Protein AF-A0A7S2KDD5-F1 (afdb_monomer_lite)

InterPro domains:
  IPR011990 Tetratricopeptide-like helical domain superfamily [G3DSA:1.25.40.10] (28-141)

Structure (mmCIF, N/CA/C/O backbone):
data_AF-A0A7S2KDD5-F1
#
_entry.id   AF-A0A7S2KDD5-F1
#
loop_
_atom_site.group_PDB
_atom_site.id
_atom_site.type_symbol
_atom_site.label_atom_id
_atom_site.label_alt_id
_atom_site.label_comp_id
_atom_site.label_asym_id
_atom_site.label_entity_id
_atom_site.label_seq_id
_atom_site.pdbx_PDB_ins_code
_atom_site.Cartn_x
_atom_site.Cartn_y
_atom_site.Cartn_z
_atom_site.occupancy
_atom_site.B_iso_or_equiv
_atom_site.auth_seq_id
_atom_site.auth_comp_id
_atom_site.auth_asym_id
_atom_site.auth_atom_id
_atom_site.pdbx_PDB_model_num
ATOM 1 N N . GLY A 1 1 ? 1.727 -41.340 -81.189 1.00 46.09 1 GLY A N 1
ATOM 2 C CA . GLY A 1 1 ? 2.476 -42.177 -80.242 1.00 46.09 1 GLY A CA 1
ATOM 3 C C . GLY A 1 1 ? 3.042 -41.291 -79.163 1.00 46.09 1 GLY A C 1
ATOM 4 O O . GLY A 1 1 ? 3.638 -40.284 -79.509 1.00 46.09 1 GLY A O 1
ATOM 5 N N . SER A 1 2 ? 2.756 -41.614 -77.904 1.00 38.97 2 SER A N 1
ATOM 6 C CA . SER A 1 2 ? 3.731 -41.684 -76.807 1.00 38.97 2 SER A CA 1
ATOM 7 C C . SER A 1 2 ? 2.981 -41.829 -75.488 1.00 38.97 2 SER A C 1
ATOM 9 O O . SER A 1 2 ? 2.412 -40.896 -74.936 1.00 38.97 2 SER A O 1
ATOM 11 N N . THR A 1 3 ? 2.963 -43.083 -75.065 1.00 46.09 3 THR A N 1
ATOM 12 C CA . THR A 1 3 ? 2.653 -43.640 -73.755 1.00 46.09 3 THR A CA 1
ATOM 13 C C . THR A 1 3 ? 3.553 -43.061 -72.667 1.00 46.09 3 THR A C 1
ATOM 15 O O . THR A 1 3 ? 4.762 -43.154 -72.840 1.00 46.09 3 THR A O 1
ATOM 18 N N . ILE A 1 4 ? 2.999 -42.622 -71.525 1.00 45.34 4 ILE A N 1
ATOM 19 C CA . ILE A 1 4 ? 3.591 -42.840 -70.184 1.00 45.34 4 ILE A CA 1
ATOM 20 C C . ILE A 1 4 ? 2.452 -42.983 -69.137 1.00 45.34 4 ILE A C 1
ATOM 22 O O . ILE A 1 4 ? 1.590 -42.107 -69.080 1.00 45.34 4 ILE A O 1
ATOM 26 N N . PRO A 1 5 ? 2.415 -44.062 -68.320 1.00 47.94 5 PRO A N 1
ATOM 27 C CA . PRO A 1 5 ? 1.401 -44.307 -67.282 1.00 47.94 5 PRO A CA 1
ATOM 28 C C . PRO A 1 5 ? 1.922 -44.199 -65.822 1.00 47.94 5 PRO A C 1
ATOM 30 O O . PRO A 1 5 ? 3.122 -44.286 -65.589 1.00 47.94 5 PRO A O 1
ATOM 33 N N . ARG A 1 6 ? 0.967 -44.200 -64.861 1.00 41.25 6 ARG A N 1
ATOM 34 C CA . ARG A 1 6 ? 1.052 -44.513 -63.397 1.00 41.25 6 ARG A CA 1
ATOM 35 C C . ARG A 1 6 ? 1.810 -43.508 -62.508 1.00 41.25 6 ARG A C 1
ATOM 37 O O . ARG A 1 6 ? 2.913 -43.105 -62.821 1.00 41.25 6 ARG A O 1
ATOM 44 N N . VAL A 1 7 ? 1.250 -43.059 -61.379 1.00 47.62 7 VAL A N 1
ATOM 45 C CA . VAL A 1 7 ? 1.129 -43.751 -60.065 1.00 47.62 7 VAL A CA 1
ATOM 46 C C . VAL A 1 7 ? 0.092 -42.963 -59.223 1.00 47.62 7 VAL A C 1
ATOM 48 O O . VAL A 1 7 ? 0.150 -41.744 -59.217 1.00 47.62 7 VAL A O 1
ATOM 51 N N . ARG A 1 8 ? -1.034 -43.539 -58.771 1.00 41.09 8 ARG A N 1
ATOM 52 C CA . ARG A 1 8 ? -1.326 -44.319 -57.536 1.00 41.09 8 ARG A CA 1
ATOM 53 C C . ARG A 1 8 ? -1.252 -43.538 -56.202 1.00 41.09 8 ARG A C 1
ATOM 55 O O . ARG A 1 8 ? -0.196 -43.016 -55.881 1.00 41.09 8 ARG A O 1
ATOM 62 N N . HIS A 1 9 ? -2.337 -43.685 -55.419 1.00 47.22 9 HIS A N 1
ATOM 63 C CA . HIS A 1 9 ? -2.560 -43.317 -54.001 1.00 47.22 9 HIS A CA 1
ATOM 64 C C . HIS A 1 9 ? -2.661 -41.801 -53.725 1.00 47.22 9 HIS A C 1
ATOM 66 O O . HIS A 1 9 ? -1.868 -41.042 -54.251 1.00 47.22 9 HIS A O 1
ATOM 72 N N . ASP A 1 10 ? -3.611 -41.253 -52.963 1.00 40.88 10 ASP A N 1
ATOM 73 C CA . ASP A 1 10 ? -4.379 -41.775 -51.826 1.00 40.88 10 ASP A CA 1
ATOM 74 C C . ASP A 1 10 ? -5.556 -40.810 -51.524 1.00 40.88 10 ASP A C 1
ATOM 76 O O . ASP A 1 10 ? -5.409 -39.597 -51.675 1.00 40.88 10 ASP A O 1
ATOM 80 N N . VAL A 1 11 ? -6.716 -41.327 -51.109 1.00 50.97 11 VAL A N 1
ATOM 81 C CA . VAL A 1 11 ? -7.818 -40.554 -50.492 1.00 50.97 11 VAL A CA 1
ATOM 82 C C . VAL A 1 11 ? -7.658 -40.686 -48.966 1.00 50.97 11 VAL A C 1
ATOM 84 O O . VAL A 1 11 ? -7.283 -41.766 -48.516 1.00 50.97 11 VAL A O 1
ATOM 87 N N . PRO A 1 12 ? -7.916 -39.629 -48.169 1.00 63.72 12 PRO A N 1
ATOM 88 C CA . PRO A 1 12 ? -7.282 -39.401 -46.871 1.00 63.72 12 PRO A CA 1
ATOM 89 C C . PRO A 1 12 ? -8.028 -40.075 -45.714 1.00 63.72 12 PRO A C 1
ATOM 91 O O . PRO A 1 12 ? -9.212 -40.394 -45.836 1.00 63.72 12 PRO A O 1
ATOM 94 N N . PRO A 1 13 ? -7.393 -40.171 -44.535 1.00 43.44 13 PRO A N 1
ATOM 95 C CA . PRO A 1 13 ? -8.166 -40.017 -43.308 1.00 43.44 13 PRO A CA 1
ATOM 96 C C . PRO A 1 13 ? -7.426 -39.212 -42.228 1.00 43.44 13 PRO A C 1
ATOM 98 O O . PRO A 1 13 ? -6.319 -39.538 -41.816 1.00 43.44 13 PRO A O 1
ATOM 101 N N . SER A 1 14 ? -8.095 -38.168 -41.732 1.00 51.78 14 SER A N 1
ATOM 102 C CA . SER A 1 14 ? -8.226 -37.895 -40.291 1.00 51.78 14 SER A CA 1
ATOM 103 C C . SER A 1 14 ? -7.046 -38.295 -39.388 1.00 51.78 14 SER A C 1
ATOM 105 O O . SER A 1 14 ? -7.148 -39.255 -38.627 1.00 51.78 14 SER A O 1
ATOM 107 N N . SER A 1 15 ? -5.946 -37.538 -39.420 1.00 47.69 15 SER A N 1
ATOM 108 C CA . SER A 1 15 ? -4.911 -37.632 -38.382 1.00 47.69 15 SER A CA 1
ATOM 109 C C . SER A 1 15 ? -3.994 -36.409 -38.363 1.00 47.69 15 SER A C 1
ATOM 111 O O . SER A 1 15 ? -2.854 -36.461 -38.809 1.00 47.69 15 SER A O 1
ATOM 113 N N . TRP A 1 16 ? -4.498 -35.280 -37.862 1.00 51.97 16 TRP A N 1
ATOM 114 C CA . TRP A 1 16 ? -3.596 -34.293 -37.251 1.00 51.97 16 TRP A CA 1
ATOM 115 C C . TRP A 1 16 ? -4.217 -33.453 -36.126 1.00 51.97 16 TRP A C 1
ATOM 117 O O . TRP A 1 16 ? -3.566 -32.534 -35.645 1.00 51.97 16 TRP A O 1
ATOM 127 N N . PHE A 1 17 ? -5.418 -33.769 -35.620 1.00 48.59 17 PHE A N 1
ATOM 128 C CA . PHE A 1 17 ? -5.807 -33.197 -34.321 1.00 48.59 17 PHE A CA 1
ATOM 129 C C . PHE A 1 17 ? -4.763 -33.617 -33.265 1.00 48.59 17 PHE A C 1
ATOM 131 O O . PHE A 1 17 ? -4.362 -34.782 -33.245 1.00 48.59 17 PHE A O 1
ATOM 138 N N . PRO A 1 18 ? -4.297 -32.676 -32.425 1.00 44.34 18 PRO A N 1
ATOM 139 C CA . PRO A 1 18 ? -5.134 -32.158 -31.345 1.00 44.34 18 PRO A CA 1
ATOM 140 C C . PRO A 1 18 ? -5.188 -30.620 -31.357 1.00 44.34 18 PRO A C 1
ATOM 142 O O . PRO A 1 18 ? -4.214 -29.939 -31.636 1.00 44.34 18 PRO A O 1
ATOM 145 N N . LEU A 1 19 ? -6.325 -29.973 -31.106 1.00 52.72 19 LEU A N 1
ATOM 146 C CA . LEU A 1 19 ? -6.998 -29.934 -29.801 1.00 52.72 19 LEU A CA 1
ATOM 147 C C . LEU A 1 19 ? -6.058 -29.601 -28.629 1.00 52.72 19 LEU A C 1
ATOM 149 O O . LEU A 1 19 ? -6.343 -29.953 -27.492 1.00 52.72 19 LEU A O 1
ATOM 153 N N . ALA A 1 20 ? -4.949 -28.915 -28.888 1.00 43.06 20 ALA A N 1
ATOM 154 C CA . ALA A 1 20 ? -4.224 -28.207 -27.853 1.00 43.06 20 ALA A CA 1
ATOM 155 C C . ALA A 1 20 ? -4.739 -26.765 -27.844 1.00 43.06 20 ALA A C 1
ATOM 157 O O . ALA A 1 20 ? -4.179 -25.868 -28.469 1.00 43.06 20 ALA A O 1
ATOM 158 N N . ALA A 1 21 ? -5.851 -26.545 -27.140 1.00 46.47 21 ALA A N 1
ATOM 159 C CA . ALA A 1 21 ? -6.056 -25.260 -26.494 1.00 46.47 21 ALA A CA 1
ATOM 160 C C . ALA A 1 21 ? -4.962 -25.147 -25.424 1.00 46.47 21 ALA A C 1
ATOM 162 O O . ALA A 1 21 ? -5.215 -25.369 -24.243 1.00 46.47 21 ALA A O 1
ATOM 163 N N . GLU A 1 22 ? -3.719 -24.906 -25.843 1.00 43.00 22 GLU A N 1
ATOM 164 C CA . GLU A 1 22 ? -2.719 -24.439 -24.904 1.00 43.00 22 GLU A CA 1
ATOM 165 C C . GLU A 1 22 ? -3.153 -23.027 -24.525 1.00 43.00 22 GLU A C 1
ATOM 167 O O . GLU A 1 22 ? -3.368 -22.195 -25.419 1.00 43.00 22 GLU A O 1
ATOM 172 N N . PRO A 1 23 ? -3.344 -22.730 -23.229 1.00 48.91 23 PRO A N 1
ATOM 173 C CA . PRO A 1 23 ? -3.393 -21.348 -22.821 1.00 48.91 23 PRO A CA 1
ATOM 174 C C . PRO A 1 23 ? -2.072 -20.751 -23.297 1.00 48.91 23 PRO A C 1
ATOM 176 O O . PRO A 1 23 ? -1.008 -21.100 -22.790 1.00 48.91 23 PRO A O 1
ATOM 179 N N . VAL A 1 24 ? -2.138 -19.869 -24.297 1.00 49.84 24 VAL A N 1
ATOM 180 C CA . VAL A 1 24 ? -1.107 -18.862 -24.515 1.00 49.84 24 VAL A CA 1
ATOM 181 C C . VAL A 1 24 ? -1.083 -18.068 -23.215 1.00 49.84 24 VAL A C 1
ATOM 183 O O . VAL A 1 24 ? -1.777 -17.067 -23.043 1.00 49.84 24 VAL A O 1
ATOM 186 N N . ALA A 1 25 ? -0.319 -18.573 -22.250 1.00 49.47 25 ALA A N 1
ATOM 187 C CA . ALA A 1 25 ? 0.346 -17.751 -21.277 1.00 49.47 25 ALA A CA 1
ATOM 188 C C . ALA A 1 25 ? 1.170 -16.815 -22.148 1.00 49.47 25 ALA A C 1
ATOM 190 O O . ALA A 1 25 ? 2.197 -17.202 -22.709 1.00 49.47 25 ALA A O 1
ATOM 191 N N . ARG A 1 26 ? 0.605 -15.631 -22.410 1.00 52.91 26 ARG A N 1
ATOM 192 C CA . ARG A 1 26 ? 1.315 -14.576 -23.117 1.00 52.91 26 ARG A CA 1
ATOM 193 C C . ARG A 1 26 ? 2.672 -14.483 -22.427 1.00 52.91 26 ARG A C 1
ATOM 195 O O . ARG A 1 26 ? 2.667 -14.379 -21.198 1.00 52.91 26 ARG A O 1
ATOM 202 N N . PRO A 1 27 ? 3.799 -14.596 -23.154 1.00 49.78 27 PRO A N 1
ATOM 203 C CA . PRO A 1 27 ? 5.088 -14.351 -22.542 1.00 49.78 27 PRO A CA 1
ATOM 204 C C . PRO A 1 27 ? 4.961 -12.979 -21.898 1.00 49.78 27 PRO A C 1
ATOM 206 O O . PRO A 1 27 ? 4.617 -12.014 -22.585 1.00 49.78 27 PRO A O 1
ATOM 209 N N . ILE A 1 28 ? 5.092 -12.947 -20.571 1.00 53.16 28 ILE A N 1
ATOM 210 C CA . ILE A 1 28 ? 5.220 -11.724 -19.783 1.00 53.16 28 ILE A CA 1
ATOM 211 C C . ILE A 1 28 ? 6.129 -10.805 -20.589 1.00 53.16 28 ILE A C 1
ATOM 213 O O . ILE A 1 28 ? 7.284 -11.147 -20.844 1.00 53.16 28 ILE A O 1
ATOM 217 N N . GLY A 1 29 ? 5.551 -9.740 -21.149 1.00 56.69 29 GLY A N 1
ATOM 218 C CA . GLY A 1 29 ? 6.256 -8.943 -22.145 1.00 56.69 29 GLY A CA 1
ATOM 219 C C . GLY A 1 29 ? 7.539 -8.420 -21.512 1.00 56.69 29 GLY A C 1
ATOM 220 O O . GLY A 1 29 ? 7.513 -8.037 -20.349 1.00 56.69 29 GLY A O 1
ATOM 221 N N . GLU A 1 30 ? 8.652 -8.374 -22.244 1.00 54.44 30 GLU A N 1
ATOM 222 C CA . GLU A 1 30 ? 9.942 -7.831 -21.763 1.00 54.44 30 GLU A CA 1
ATOM 223 C C . GLU A 1 30 ? 9.804 -6.492 -21.011 1.00 54.44 30 GLU A C 1
ATOM 225 O O . GLU A 1 30 ? 10.566 -6.189 -20.094 1.00 54.44 30 GLU A O 1
ATOM 230 N N . GLN A 1 31 ? 8.772 -5.719 -21.354 1.00 57.91 31 GLN A N 1
ATOM 231 C CA . GLN A 1 31 ? 8.403 -4.485 -20.674 1.00 57.91 31 GLN A CA 1
ATOM 232 C C . GLN A 1 31 ? 7.898 -4.702 -19.238 1.00 57.91 31 GLN A C 1
ATOM 234 O O . GLN A 1 31 ? 8.285 -3.955 -18.346 1.00 57.91 31 GLN A O 1
ATOM 239 N N . GLU A 1 32 ? 7.072 -5.716 -18.985 1.00 60.66 32 GLU A N 1
ATOM 240 C CA . GLU A 1 32 ? 6.508 -6.030 -17.664 1.00 60.66 32 GLU A CA 1
ATOM 241 C C . GLU A 1 32 ? 7.610 -6.416 -16.663 1.00 60.66 32 GLU A C 1
ATOM 243 O O . GLU A 1 32 ? 7.630 -5.918 -15.536 1.00 60.66 32 GLU A O 1
ATOM 248 N N . VAL A 1 33 ? 8.597 -7.201 -17.116 1.00 65.00 33 VAL A N 1
ATOM 249 C CA . VAL A 1 33 ? 9.776 -7.585 -16.318 1.00 65.00 33 VAL A CA 1
ATOM 250 C C . VAL A 1 33 ? 10.677 -6.375 -16.046 1.00 65.00 33 VAL A C 1
ATOM 252 O O . VAL A 1 33 ? 11.151 -6.191 -14.925 1.00 65.00 33 VAL A O 1
ATOM 255 N N . GLY A 1 34 ? 10.875 -5.506 -17.044 1.00 69.94 34 GLY A N 1
ATOM 256 C CA . GLY A 1 34 ? 11.652 -4.274 -16.885 1.00 69.94 34 GLY A CA 1
ATOM 257 C C . GLY A 1 34 ? 11.028 -3.293 -15.889 1.00 69.94 34 GLY A C 1
ATOM 258 O O . GLY A 1 34 ? 11.746 -2.651 -15.118 1.00 69.94 34 GLY A O 1
ATOM 259 N N . PHE A 1 35 ? 9.697 -3.196 -15.856 1.00 71.00 35 PHE A N 1
ATOM 260 C CA . PHE A 1 35 ? 9.003 -2.377 -14.867 1.00 71.00 35 PHE A CA 1
ATOM 261 C C . PHE A 1 35 ? 9.090 -2.970 -13.459 1.00 71.00 35 PHE A C 1
ATOM 263 O O . PHE A 1 35 ? 9.400 -2.227 -12.530 1.00 71.00 35 PHE A O 1
ATOM 270 N N . ALA A 1 36 ? 8.883 -4.280 -13.294 1.00 70.62 36 ALA A N 1
ATOM 271 C CA . ALA A 1 36 ? 9.015 -4.934 -11.991 1.00 70.62 36 ALA A CA 1
ATOM 272 C C . ALA A 1 36 ? 10.430 -4.753 -11.413 1.00 70.62 36 ALA A C 1
ATOM 274 O O . ALA A 1 36 ? 10.573 -4.325 -10.271 1.00 70.62 36 ALA A O 1
ATOM 275 N N . ALA A 1 37 ? 11.471 -4.951 -12.230 1.00 78.25 37 ALA A N 1
ATOM 276 C CA . ALA A 1 37 ? 12.860 -4.721 -11.829 1.00 78.25 37 ALA A CA 1
ATOM 277 C C . ALA A 1 37 ? 13.142 -3.251 -11.477 1.00 78.25 37 ALA A C 1
ATOM 279 O O . ALA A 1 37 ? 13.875 -2.964 -10.533 1.00 78.25 37 ALA A O 1
ATOM 280 N N . ARG A 1 38 ? 12.545 -2.298 -12.210 1.00 77.06 38 ARG A N 1
ATOM 281 C CA . ARG A 1 38 ? 12.656 -0.868 -11.889 1.00 77.06 38 ARG A CA 1
ATOM 282 C C . ARG A 1 38 ? 12.012 -0.552 -10.542 1.00 77.06 38 ARG A C 1
ATOM 284 O O . ARG A 1 38 ? 12.577 0.218 -9.776 1.00 77.06 38 ARG A O 1
ATOM 291 N N . VAL A 1 39 ? 10.840 -1.113 -10.266 1.00 75.44 39 VAL A N 1
ATOM 292 C CA . VAL A 1 39 ? 10.148 -0.908 -8.993 1.00 75.44 39 VAL A CA 1
ATOM 293 C C . VAL A 1 39 ? 10.942 -1.512 -7.835 1.00 75.44 39 VAL A C 1
ATOM 295 O O . VAL A 1 39 ? 11.097 -0.853 -6.811 1.00 75.44 39 VAL A O 1
ATOM 298 N N . ASP A 1 40 ? 11.480 -2.716 -8.013 1.00 75.06 40 ASP A N 1
ATOM 299 C CA . ASP A 1 40 ? 12.319 -3.391 -7.020 1.00 75.06 40 ASP A CA 1
ATOM 300 C C . ASP A 1 40 ? 13.584 -2.573 -6.710 1.00 75.06 40 ASP A C 1
ATOM 302 O O . ASP A 1 40 ? 13.845 -2.230 -5.561 1.00 75.06 40 ASP A O 1
ATOM 306 N N . ALA A 1 41 ? 14.278 -2.091 -7.747 1.00 80.38 41 ALA A N 1
ATOM 307 C CA . ALA A 1 41 ? 15.435 -1.210 -7.590 1.00 80.38 41 ALA A CA 1
ATOM 308 C C . ALA A 1 41 ? 15.100 0.117 -6.878 1.00 80.38 41 ALA A C 1
ATOM 310 O O . ALA A 1 41 ? 15.914 0.629 -6.111 1.00 80.38 41 ALA A O 1
ATOM 311 N N . LEU A 1 42 ? 13.913 0.687 -7.118 1.00 79.19 42 LEU A N 1
ATOM 312 C CA . LEU A 1 42 ? 13.449 1.904 -6.439 1.00 79.19 42 LEU A CA 1
ATOM 313 C C . LEU A 1 42 ? 13.111 1.638 -4.966 1.00 79.19 42 LEU A C 1
ATOM 315 O O . LEU A 1 42 ? 13.396 2.477 -4.112 1.00 79.19 42 LEU A O 1
ATOM 319 N N . LEU A 1 43 ? 12.559 0.464 -4.652 1.00 72.19 43 LEU A N 1
ATOM 320 C CA . LEU A 1 43 ? 12.331 0.027 -3.275 1.00 72.19 43 LEU A CA 1
ATOM 321 C C . LEU A 1 43 ? 13.649 -0.169 -2.518 1.00 72.19 43 LEU A C 1
ATOM 323 O O . LEU A 1 43 ? 13.757 0.316 -1.390 1.00 72.19 43 LEU A O 1
ATOM 327 N N . ASP A 1 44 ? 14.646 -0.803 -3.141 1.00 76.25 44 ASP A N 1
ATOM 328 C CA . ASP A 1 44 ? 15.997 -0.974 -2.587 1.00 76.25 44 ASP A CA 1
ATOM 329 C C . ASP A 1 44 ? 16.708 0.371 -2.379 1.00 76.25 44 ASP A C 1
ATOM 331 O O . ASP A 1 44 ? 17.332 0.610 -1.344 1.00 76.25 44 ASP A O 1
ATOM 335 N N . ALA A 1 45 ? 16.537 1.306 -3.318 1.00 78.75 45 ALA A N 1
ATOM 336 C CA . ALA A 1 45 ? 17.031 2.676 -3.192 1.00 78.75 45 ALA A CA 1
ATOM 337 C C . ALA A 1 45 ? 16.273 3.507 -2.134 1.00 78.75 45 ALA A C 1
ATOM 339 O O . ALA A 1 45 ? 16.698 4.610 -1.790 1.00 78.75 45 ALA A O 1
ATOM 340 N N . GLY A 1 46 ? 15.149 3.003 -1.612 1.00 71.81 46 GLY A N 1
ATOM 341 C CA . GLY A 1 46 ? 14.283 3.714 -0.673 1.00 71.81 46 GLY A CA 1
ATOM 342 C C . GLY A 1 46 ? 13.432 4.820 -1.308 1.00 71.81 46 GLY A C 1
ATOM 343 O O . GLY A 1 46 ? 12.755 5.551 -0.575 1.00 71.81 46 GLY A O 1
ATOM 344 N N . ASP A 1 47 ? 13.427 4.923 -2.639 1.00 77.62 47 ASP A N 1
ATOM 345 C CA . ASP A 1 47 ? 12.645 5.878 -3.426 1.00 77.62 47 ASP A CA 1
ATOM 346 C C . ASP A 1 47 ? 11.212 5.358 -3.620 1.00 77.62 47 ASP A C 1
ATOM 348 O O . ASP A 1 47 ? 10.805 4.799 -4.643 1.00 77.62 47 ASP A O 1
ATOM 352 N N . ARG A 1 48 ? 10.441 5.484 -2.540 1.00 71.50 48 ARG A N 1
ATOM 353 C CA . ARG A 1 48 ? 9.085 4.930 -2.425 1.00 71.50 48 ARG A CA 1
ATOM 354 C C . ARG A 1 48 ? 8.085 5.630 -3.343 1.00 71.50 48 ARG A C 1
ATOM 356 O O . ARG A 1 48 ? 7.182 4.972 -3.854 1.00 71.50 48 ARG A O 1
ATOM 363 N N . GLU A 1 49 ? 8.245 6.935 -3.557 1.00 72.88 49 GLU A N 1
ATOM 364 C CA . GLU A 1 49 ? 7.411 7.709 -4.487 1.00 72.88 49 GLU A CA 1
ATOM 365 C C . GLU A 1 49 ? 7.648 7.272 -5.933 1.00 72.88 49 GLU A C 1
ATOM 367 O O . GLU A 1 49 ? 6.688 7.012 -6.662 1.00 72.88 49 GLU A O 1
ATOM 372 N N . GLY A 1 50 ? 8.913 7.112 -6.339 1.00 77.44 50 GLY A N 1
ATOM 3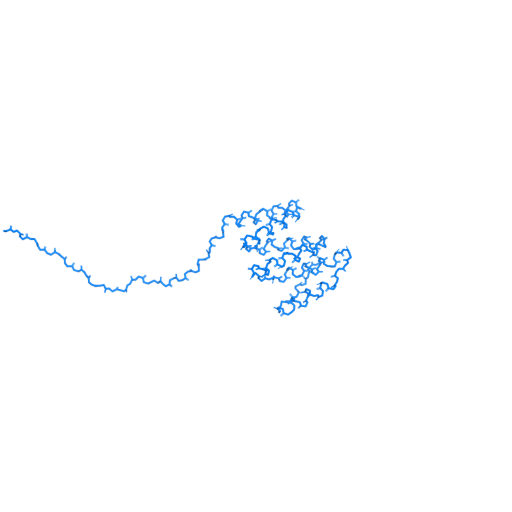73 C CA . GLY A 1 50 ? 9.265 6.594 -7.654 1.00 77.44 50 GLY A CA 1
ATOM 374 C C . GLY A 1 50 ? 8.724 5.183 -7.870 1.00 77.44 50 GLY A C 1
ATOM 375 O O . GLY A 1 50 ? 8.137 4.907 -8.919 1.00 77.44 50 GLY A O 1
ATOM 376 N N . ALA A 1 51 ? 8.866 4.304 -6.871 1.00 79.00 51 ALA A N 1
ATOM 377 C CA . ALA A 1 51 ? 8.346 2.938 -6.922 1.00 79.00 51 ALA A CA 1
ATOM 378 C C . ALA A 1 51 ? 6.817 2.911 -7.101 1.00 79.00 51 ALA A C 1
ATOM 380 O O . ALA A 1 51 ? 6.306 2.212 -7.979 1.00 79.00 51 ALA A O 1
ATOM 381 N N . ALA A 1 52 ? 6.081 3.710 -6.320 1.00 75.56 52 ALA A N 1
ATOM 382 C CA . ALA A 1 52 ? 4.627 3.816 -6.429 1.00 75.56 52 ALA A CA 1
ATOM 383 C C . ALA A 1 52 ? 4.187 4.391 -7.787 1.00 75.56 52 ALA A C 1
ATOM 385 O O . ALA A 1 52 ? 3.249 3.883 -8.401 1.00 75.56 52 ALA A O 1
ATOM 386 N N . SER A 1 53 ? 4.891 5.406 -8.293 1.00 79.25 53 SER A N 1
ATOM 387 C CA . SER A 1 53 ? 4.621 5.999 -9.607 1.00 79.25 53 SER A CA 1
ATOM 388 C C . SER A 1 53 ? 4.838 4.996 -10.747 1.00 79.25 53 SER A C 1
ATOM 390 O 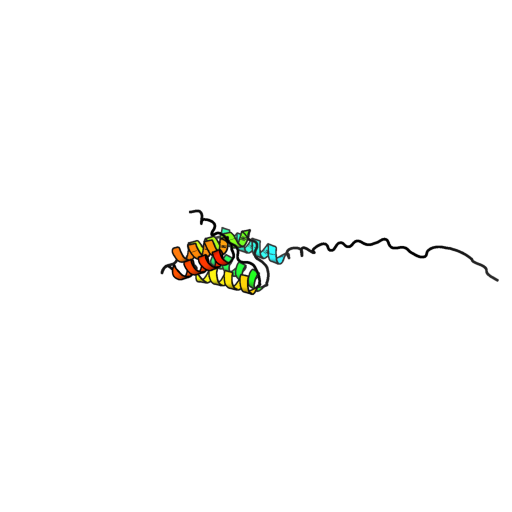O . SER A 1 53 ? 3.988 4.865 -11.633 1.00 79.25 53 SER A O 1
ATOM 392 N N . ALA A 1 54 ? 5.932 4.229 -10.695 1.00 79.88 54 ALA A N 1
ATOM 393 C CA . ALA A 1 54 ? 6.227 3.180 -11.666 1.00 79.88 54 ALA A CA 1
ATOM 394 C C . ALA A 1 54 ? 5.190 2.044 -11.622 1.00 79.88 54 ALA A C 1
ATOM 396 O O . ALA A 1 54 ? 4.741 1.593 -12.677 1.00 79.88 54 ALA A O 1
ATOM 397 N N . LEU A 1 55 ? 4.742 1.642 -10.427 1.00 79.12 55 LEU A N 1
ATOM 398 C CA . LEU A 1 55 ? 3.644 0.688 -10.260 1.00 79.12 55 LEU A CA 1
ATOM 399 C C . LEU A 1 55 ? 2.344 1.218 -10.884 1.00 79.12 55 LEU A C 1
ATOM 401 O O . LEU A 1 55 ? 1.686 0.506 -11.637 1.00 79.12 55 LEU A O 1
ATOM 405 N N . MET A 1 56 ? 1.978 2.477 -10.625 1.00 76.62 56 MET A N 1
ATOM 406 C CA . MET A 1 56 ? 0.790 3.078 -11.240 1.00 76.62 56 MET A CA 1
ATOM 407 C C . MET A 1 56 ? 0.902 3.173 -12.765 1.00 76.62 56 MET A C 1
ATOM 409 O O . MET A 1 56 ? -0.115 3.066 -13.444 1.00 76.62 56 MET A O 1
ATOM 413 N N . ASP A 1 57 ? 2.093 3.395 -13.331 1.00 80.25 57 ASP A N 1
ATOM 414 C CA . ASP A 1 57 ? 2.289 3.363 -14.789 1.00 80.25 57 ASP A CA 1
ATOM 415 C C . ASP A 1 57 ? 2.080 1.942 -15.348 1.00 80.25 57 ASP A C 1
ATOM 417 O O . ASP A 1 57 ? 1.387 1.786 -16.352 1.00 80.25 57 ASP A O 1
ATOM 421 N N . MET A 1 58 ? 2.557 0.889 -14.662 1.00 78.19 58 MET A N 1
ATOM 422 C CA . MET A 1 58 ? 2.246 -0.503 -15.041 1.00 78.19 58 MET A CA 1
ATOM 423 C C . MET A 1 58 ? 0.738 -0.754 -15.067 1.00 78.19 58 MET A C 1
ATOM 425 O O . MET A 1 58 ? 0.207 -1.211 -16.080 1.00 78.19 58 MET A O 1
ATOM 429 N N . ILE A 1 59 ? 0.046 -0.400 -13.978 1.00 76.50 59 ILE A N 1
ATOM 430 C CA . ILE A 1 59 ? -1.392 -0.649 -13.842 1.00 76.50 59 ILE A CA 1
ATOM 431 C C . ILE A 1 59 ? -2.177 0.186 -14.870 1.00 76.50 59 ILE A C 1
ATOM 433 O O . ILE A 1 59 ? -3.094 -0.328 -15.503 1.00 76.50 59 ILE A O 1
ATOM 437 N N . ARG A 1 60 ? -1.800 1.451 -15.116 1.00 75.06 60 ARG A N 1
ATOM 438 C CA . ARG A 1 60 ? -2.441 2.307 -16.139 1.00 75.06 60 ARG A CA 1
ATOM 439 C C . ARG A 1 60 ? -2.274 1.784 -17.559 1.00 75.06 60 ARG A C 1
ATOM 441 O O . ARG A 1 60 ? -3.138 2.016 -18.399 1.00 75.06 60 ARG A O 1
ATOM 448 N N . ARG A 1 61 ? -1.178 1.083 -17.836 1.00 74.50 61 ARG A N 1
ATOM 449 C CA . ARG A 1 61 ? -0.946 0.406 -19.118 1.00 74.50 61 ARG A CA 1
ATOM 450 C C . ARG A 1 61 ? -1.681 -0.935 -19.226 1.00 74.50 61 ARG A C 1
ATOM 452 O O . ARG A 1 61 ? -1.592 -1.573 -20.271 1.00 74.50 61 ARG A O 1
ATOM 459 N N . GLY A 1 62 ? -2.399 -1.349 -18.179 1.00 70.94 62 GLY A N 1
ATOM 460 C CA . GLY A 1 62 ? -3.134 -2.611 -18.115 1.00 70.94 62 GLY A CA 1
ATOM 461 C C . GLY A 1 62 ? -2.267 -3.817 -17.755 1.00 70.94 62 GLY A C 1
ATOM 462 O O . GLY A 1 62 ? -2.716 -4.951 -17.913 1.00 70.94 62 GLY A O 1
ATOM 463 N N . PHE A 1 63 ? -1.033 -3.604 -17.287 1.00 73.12 63 PHE A N 1
ATOM 464 C CA . PHE A 1 63 ? -0.192 -4.687 -16.785 1.00 73.12 63 PHE A CA 1
ATOM 465 C C . PHE A 1 63 ? -0.525 -4.961 -15.325 1.00 73.12 63 PHE A C 1
ATOM 467 O O . PHE A 1 63 ? -0.601 -4.038 -14.511 1.00 73.12 63 PHE A O 1
ATOM 474 N N . GLN A 1 64 ? -0.701 -6.238 -14.988 1.00 69.62 64 GLN A N 1
ATOM 475 C CA . GLN A 1 64 ? -0.922 -6.644 -13.612 1.00 69.62 64 GLN A CA 1
ATOM 476 C C . GLN A 1 64 ? 0.424 -6.652 -12.885 1.00 69.62 64 GLN A C 1
ATOM 478 O O . GLN A 1 64 ? 1.281 -7.470 -13.215 1.00 69.62 64 GLN A O 1
ATOM 483 N N . PRO A 1 65 ? 0.651 -5.773 -11.900 1.00 71.44 65 PRO A N 1
ATOM 484 C CA . PRO A 1 65 ? 1.863 -5.859 -11.109 1.00 71.44 65 PRO A CA 1
ATOM 485 C C . PRO A 1 65 ? 1.883 -7.191 -10.346 1.00 71.44 65 PRO A C 1
ATOM 487 O O . PRO A 1 65 ? 0.861 -7.583 -9.765 1.00 71.44 65 PRO A O 1
ATOM 490 N N . PRO A 1 66 ? 3.026 -7.892 -10.311 1.00 71.06 66 PRO A N 1
ATOM 491 C CA . PRO A 1 66 ? 3.129 -9.125 -9.554 1.00 71.06 66 PRO A CA 1
ATOM 492 C C . PRO A 1 66 ? 2.985 -8.831 -8.055 1.00 71.06 66 PRO A C 1
ATOM 494 O O . PRO A 1 66 ? 3.375 -7.769 -7.558 1.00 71.06 66 PRO A O 1
ATOM 497 N N . LEU A 1 67 ? 2.434 -9.799 -7.317 1.00 69.19 67 LEU A N 1
ATOM 498 C CA . LEU A 1 67 ? 2.240 -9.710 -5.862 1.00 69.19 67 LEU A CA 1
ATOM 499 C C . LEU A 1 67 ? 3.544 -9.393 -5.120 1.00 69.19 67 LEU A C 1
ATOM 501 O O . LEU A 1 67 ? 3.526 -8.665 -4.126 1.00 69.19 67 LEU A O 1
ATOM 505 N N . GLU A 1 68 ? 4.662 -9.903 -5.637 1.00 70.44 68 GLU A N 1
ATOM 506 C CA . GLU A 1 68 ? 6.009 -9.674 -5.111 1.00 70.44 68 GLU A CA 1
ATOM 507 C C . GLU A 1 68 ? 6.419 -8.201 -5.166 1.00 70.44 68 GLU A C 1
ATOM 509 O O . GLU A 1 68 ? 7.073 -7.723 -4.250 1.00 70.44 68 GLU A O 1
ATOM 514 N N . THR A 1 69 ? 5.971 -7.456 -6.177 1.00 73.75 69 THR A N 1
ATOM 515 C CA . THR A 1 69 ? 6.251 -6.022 -6.325 1.00 73.75 69 THR A CA 1
ATOM 516 C C . THR A 1 69 ? 5.216 -5.165 -5.592 1.00 73.75 69 THR A C 1
ATOM 518 O O . THR A 1 69 ? 5.541 -4.134 -5.002 1.00 73.75 69 THR A O 1
ATOM 521 N N . LEU A 1 70 ? 3.953 -5.599 -5.575 1.00 77.75 70 LEU A N 1
ATOM 522 C CA . LEU A 1 70 ? 2.864 -4.834 -4.975 1.00 77.75 70 LEU A CA 1
ATOM 523 C C . LEU A 1 70 ? 2.899 -4.856 -3.434 1.00 77.75 70 LEU A C 1
ATOM 525 O O . LEU A 1 70 ? 2.671 -3.833 -2.789 1.00 77.75 70 LEU A O 1
ATOM 529 N N . GLY A 1 71 ? 3.251 -5.997 -2.834 1.00 78.25 71 GLY A N 1
ATOM 530 C CA . GLY A 1 71 ? 3.392 -6.162 -1.384 1.00 78.25 71 GLY A CA 1
ATOM 531 C C . GLY A 1 71 ? 4.353 -5.168 -0.706 1.00 78.25 71 GLY A C 1
ATOM 532 O O . GLY A 1 71 ? 3.941 -4.496 0.248 1.00 78.25 71 GLY A O 1
ATOM 533 N N . PRO A 1 72 ? 5.619 -5.039 -1.147 1.00 76.81 72 PRO A N 1
ATOM 534 C CA . PRO A 1 72 ? 6.577 -4.116 -0.542 1.00 76.81 72 PRO A CA 1
ATOM 535 C C . PRO A 1 72 ? 6.216 -2.640 -0.752 1.00 76.81 72 PRO A C 1
ATOM 537 O O . PRO A 1 72 ? 6.421 -1.852 0.175 1.00 76.81 72 PRO A O 1
ATOM 540 N N . ILE A 1 73 ? 5.606 -2.255 -1.883 1.00 78.88 73 ILE A N 1
ATOM 541 C CA . ILE A 1 73 ? 5.100 -0.881 -2.068 1.00 78.88 73 ILE A CA 1
ATOM 542 C C . ILE A 1 73 ? 3.957 -0.602 -1.099 1.00 78.88 73 ILE A C 1
ATOM 544 O O . ILE A 1 73 ? 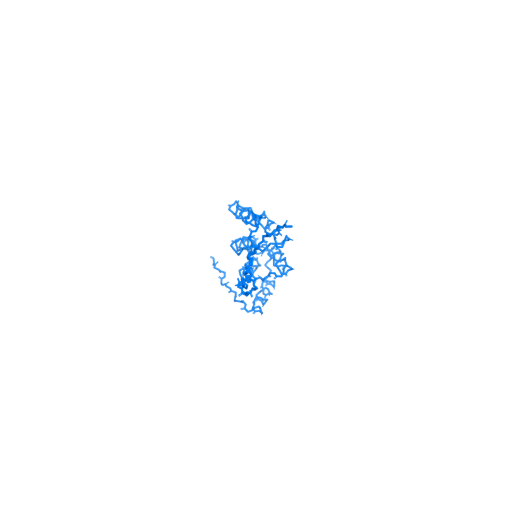3.990 0.409 -0.400 1.00 78.88 73 ILE A O 1
ATOM 548 N N . CYS A 1 74 ? 2.970 -1.496 -1.006 1.00 80.81 74 CYS A N 1
ATOM 549 C CA . CYS A 1 74 ? 1.862 -1.345 -0.067 1.00 80.81 74 CYS A CA 1
ATOM 550 C C . CYS A 1 74 ? 2.365 -1.223 1.378 1.00 80.81 74 CYS A C 1
ATOM 552 O O . CYS A 1 74 ? 1.954 -0.303 2.083 1.00 80.81 74 CYS A O 1
ATOM 554 N N . LYS A 1 75 ? 3.329 -2.055 1.798 1.00 79.69 75 LYS A N 1
ATOM 555 C CA . LYS A 1 75 ? 3.982 -1.928 3.114 1.00 79.69 75 LYS A CA 1
ATOM 556 C C . LYS A 1 75 ? 4.706 -0.590 3.289 1.00 79.69 75 LYS A C 1
ATOM 558 O O . LYS A 1 75 ? 4.647 -0.003 4.369 1.00 79.69 75 LYS A O 1
ATOM 563 N N . CYS A 1 76 ? 5.391 -0.102 2.257 1.00 79.25 76 CYS A N 1
ATOM 564 C CA . CYS A 1 76 ? 6.082 1.186 2.293 1.00 79.25 76 CYS A CA 1
ATOM 565 C C . CYS A 1 76 ? 5.111 2.364 2.424 1.00 79.25 76 CYS A C 1
ATOM 567 O O . CYS A 1 76 ? 5.291 3.184 3.323 1.00 79.25 76 CYS A O 1
ATOM 569 N N . MET A 1 77 ? 4.066 2.420 1.592 1.00 80.31 77 MET A N 1
ATOM 570 C CA . MET A 1 77 ? 3.010 3.437 1.682 1.00 80.31 77 MET A CA 1
ATOM 571 C C . MET A 1 77 ? 2.307 3.378 3.042 1.00 80.31 77 MET A C 1
ATOM 573 O O . MET A 1 77 ? 2.047 4.407 3.663 1.00 80.31 77 MET A O 1
ATOM 577 N N . ALA A 1 78 ? 2.093 2.170 3.568 1.00 83.69 78 ALA A N 1
ATOM 578 C CA . ALA A 1 78 ? 1.485 1.978 4.873 1.00 83.69 78 ALA A CA 1
ATOM 579 C C . ALA A 1 78 ? 2.342 2.537 6.014 1.00 83.69 78 ALA A C 1
ATOM 581 O O . ALA A 1 78 ? 1.821 3.199 6.909 1.00 83.69 78 ALA A O 1
ATOM 582 N N . ARG A 1 79 ? 3.664 2.339 5.964 1.00 80.44 79 ARG A N 1
ATOM 583 C CA . ARG A 1 79 ? 4.605 2.947 6.919 1.00 80.44 79 ARG A CA 1
ATOM 584 C C . ARG A 1 79 ? 4.686 4.466 6.798 1.00 80.44 79 ARG A C 1
ATOM 586 O O . ARG A 1 79 ? 4.906 5.124 7.808 1.00 80.44 79 ARG A O 1
ATOM 593 N N . ALA A 1 80 ? 4.499 5.007 5.597 1.00 79.56 80 ALA A N 1
ATOM 594 C CA . ALA A 1 80 ? 4.430 6.448 5.368 1.00 79.56 80 ALA A CA 1
ATOM 595 C C . ALA A 1 80 ? 3.093 7.068 5.823 1.00 79.56 80 ALA A C 1
ATOM 597 O O . ALA A 1 80 ? 2.993 8.287 5.922 1.00 79.56 80 ALA A O 1
ATOM 598 N N . GLY A 1 81 ? 2.072 6.250 6.112 1.00 80.44 81 GLY A N 1
ATOM 599 C CA . GLY A 1 81 ? 0.719 6.735 6.393 1.00 80.44 81 GLY A CA 1
ATOM 600 C C . GLY A 1 81 ? 0.010 7.283 5.151 1.00 80.44 81 GLY A C 1
ATOM 601 O O . GLY A 1 81 ? -0.948 8.044 5.280 1.00 80.44 81 GLY A O 1
ATOM 602 N N . ASP A 1 82 ? 0.468 6.903 3.956 1.00 82.06 82 ASP A N 1
ATOM 603 C CA . ASP A 1 82 ? -0.058 7.396 2.686 1.00 82.06 82 ASP A CA 1
ATOM 604 C C . ASP A 1 82 ? -1.330 6.628 2.297 1.00 82.06 82 ASP A C 1
ATOM 606 O O . ASP A 1 82 ? -1.327 5.650 1.548 1.00 82.06 82 ASP A O 1
ATOM 610 N N . VAL A 1 83 ? -2.443 7.024 2.915 1.00 83.94 83 VAL A N 1
ATOM 611 C CA . VAL A 1 83 ? -3.753 6.387 2.714 1.00 83.94 83 VAL A CA 1
ATOM 612 C C . VAL A 1 83 ? -4.274 6.640 1.300 1.00 83.94 83 VAL A C 1
ATOM 614 O O . VAL A 1 83 ? -4.834 5.737 0.680 1.00 83.94 83 VAL A O 1
ATOM 617 N N . ASP A 1 84 ? -4.100 7.864 0.799 1.00 83.69 84 ASP A N 1
ATOM 618 C CA . ASP A 1 84 ? -4.634 8.291 -0.492 1.00 83.69 84 ASP A CA 1
ATOM 619 C C . ASP A 1 84 ? -3.929 7.573 -1.662 1.00 83.69 84 ASP A C 1
ATOM 621 O O . ASP A 1 84 ? -4.601 7.140 -2.600 1.00 83.69 84 ASP A O 1
ATOM 625 N N . GLY A 1 85 ? -2.615 7.331 -1.583 1.00 81.69 85 GLY A N 1
ATOM 626 C CA . GLY A 1 85 ? -1.865 6.568 -2.583 1.00 81.69 85 GLY A CA 1
ATOM 627 C C . GLY A 1 85 ? -2.247 5.090 -2.624 1.00 81.69 85 GLY A C 1
ATOM 628 O O . GLY A 1 85 ? -2.485 4.555 -3.708 1.00 81.69 85 GLY A O 1
ATOM 629 N N . ILE A 1 86 ? -2.404 4.432 -1.465 1.00 82.88 86 ILE A N 1
ATOM 630 C CA . ILE A 1 86 ? -2.880 3.034 -1.424 1.00 82.88 86 ILE A CA 1
ATOM 631 C C . ILE A 1 86 ? -4.284 2.931 -2.016 1.00 82.88 86 ILE A C 1
ATOM 633 O O . ILE A 1 86 ? -4.571 2.011 -2.780 1.00 82.88 86 ILE A O 1
ATOM 637 N N . GLN A 1 87 ? -5.150 3.888 -1.697 1.00 83.75 87 GLN A N 1
ATOM 638 C CA . GLN A 1 87 ? -6.501 3.922 -2.231 1.00 83.75 87 GLN A CA 1
ATOM 639 C C . GLN A 1 87 ? -6.517 4.146 -3.748 1.00 83.75 87 GLN A C 1
ATOM 641 O O . GLN A 1 87 ? -7.293 3.493 -4.439 1.00 83.75 87 GLN A O 1
ATOM 646 N N . GLY A 1 88 ? -5.638 5.001 -4.277 1.00 83.06 88 GLY A N 1
ATOM 647 C CA . GLY A 1 88 ? -5.469 5.172 -5.720 1.00 83.06 88 GLY A CA 1
ATOM 648 C C . GLY A 1 88 ? -5.012 3.887 -6.411 1.00 83.06 88 GLY A C 1
ATOM 649 O O . GLY A 1 88 ? -5.539 3.529 -7.462 1.00 83.06 88 GLY A O 1
ATOM 650 N N . VAL A 1 89 ? -4.089 3.138 -5.799 1.00 81.88 89 VAL A N 1
ATOM 651 C CA . VAL A 1 89 ? -3.681 1.818 -6.309 1.00 81.88 89 VAL A CA 1
ATOM 652 C C . VAL A 1 89 ? -4.858 0.841 -6.301 1.00 81.88 89 VAL A C 1
ATOM 654 O O . VAL A 1 89 ? -5.050 0.134 -7.287 1.00 81.88 89 VAL A O 1
ATOM 657 N N . MET A 1 90 ? -5.666 0.821 -5.235 1.00 82.81 90 MET A N 1
ATOM 658 C CA . MET A 1 90 ? -6.857 -0.033 -5.162 1.00 82.81 90 MET A CA 1
ATOM 659 C C . MET A 1 90 ? -7.862 0.298 -6.265 1.00 82.81 90 MET A C 1
ATOM 661 O O . MET A 1 90 ? -8.260 -0.596 -7.004 1.00 82.81 90 MET A O 1
ATOM 665 N N . ASP A 1 91 ? -8.202 1.577 -6.421 1.00 84.12 91 ASP A N 1
ATOM 666 C CA . ASP A 1 91 ? -9.135 2.046 -7.448 1.00 84.12 91 ASP A CA 1
ATOM 667 C C . ASP A 1 91 ? -8.636 1.691 -8.854 1.00 84.12 91 ASP A C 1
ATOM 669 O O . ASP A 1 91 ? -9.377 1.145 -9.665 1.00 84.12 91 ASP A O 1
ATOM 673 N N . THR A 1 92 ? -7.338 1.878 -9.112 1.00 81.00 92 THR A N 1
ATOM 674 C CA . THR A 1 92 ? -6.744 1.540 -10.413 1.00 81.00 92 THR A CA 1
ATOM 675 C C . THR A 1 92 ? -6.763 0.028 -10.667 1.00 81.00 92 THR A C 1
ATOM 677 O O . THR A 1 92 ? -7.007 -0.402 -11.794 1.00 81.00 92 THR A O 1
ATOM 680 N N . LEU A 1 93 ? -6.522 -0.803 -9.648 1.00 79.44 93 LEU A N 1
ATOM 681 C CA . LEU A 1 93 ? -6.617 -2.260 -9.781 1.00 79.44 93 LEU A CA 1
ATOM 682 C C . LEU A 1 93 ? -8.057 -2.700 -10.065 1.00 79.44 93 LEU A C 1
ATOM 684 O O . LEU A 1 93 ? -8.270 -3.485 -10.986 1.00 79.44 93 LEU A O 1
ATOM 688 N N . GLU A 1 94 ? -9.035 -2.157 -9.340 1.00 82.00 94 GLU A N 1
ATOM 689 C CA . GLU A 1 94 ? -10.455 -2.447 -9.567 1.00 82.00 94 GLU A CA 1
ATOM 690 C C . GLU A 1 94 ? -10.927 -1.962 -10.940 1.00 82.00 94 GLU A C 1
ATOM 692 O O . GLU A 1 94 ? -11.626 -2.695 -11.640 1.00 82.00 94 GLU A O 1
ATOM 697 N N . PHE A 1 95 ? -10.488 -0.776 -11.369 1.00 81.31 95 PHE A N 1
ATOM 698 C CA . PHE A 1 95 ? -10.789 -0.220 -12.688 1.00 81.31 95 PHE A CA 1
ATOM 699 C C . PHE A 1 95 ? -10.270 -1.108 -13.824 1.00 81.31 95 PHE A C 1
ATOM 701 O O . PHE A 1 95 ? -10.943 -1.283 -14.837 1.00 81.31 95 PHE A O 1
ATOM 708 N N . ASN A 1 96 ? -9.095 -1.716 -13.646 1.00 74.00 96 ASN A N 1
ATOM 709 C CA . ASN A 1 96 ? -8.549 -2.680 -14.601 1.00 74.00 96 ASN A CA 1
ATOM 710 C C . ASN A 1 96 ? -9.162 -4.089 -14.468 1.00 74.00 96 ASN A C 1
ATOM 712 O O . ASN A 1 96 ? -8.786 -4.994 -15.211 1.00 74.00 96 ASN A O 1
ATOM 716 N N . GLY A 1 97 ? -10.104 -4.297 -13.542 1.00 75.44 97 GLY A N 1
ATOM 717 C CA . GLY A 1 97 ? -10.741 -5.591 -13.299 1.00 75.44 97 GLY A CA 1
ATOM 718 C C . GLY A 1 97 ? -9.859 -6.589 -12.542 1.00 75.44 97 GLY A C 1
ATOM 719 O O . GLY A 1 97 ? -10.160 -7.784 -12.525 1.00 75.44 97 GLY A O 1
ATOM 720 N N . PHE A 1 98 ? -8.776 -6.128 -11.911 1.00 76.94 98 PHE A N 1
ATOM 721 C CA . PHE A 1 98 ? -7.927 -6.964 -11.071 1.00 76.94 98 PHE A CA 1
ATOM 722 C C . PHE A 1 98 ? -8.516 -7.116 -9.669 1.00 76.94 98 PHE A C 1
ATOM 724 O O . PHE A 1 98 ? -9.064 -6.183 -9.082 1.00 76.94 98 PHE A O 1
ATOM 731 N N . ASN A 1 99 ? -8.366 -8.312 -9.099 1.00 72.38 99 ASN A N 1
ATOM 732 C CA . ASN A 1 99 ? -8.806 -8.564 -7.734 1.00 72.38 99 ASN A CA 1
ATOM 733 C C . ASN A 1 99 ? -7.816 -7.985 -6.723 1.00 72.38 99 ASN A C 1
ATOM 735 O O . ASN A 1 99 ? -6.626 -8.308 -6.723 1.00 72.38 99 ASN A O 1
ATOM 739 N N . LEU A 1 100 ? -8.340 -7.168 -5.814 1.00 75.75 100 LEU A N 1
ATOM 740 C CA . LEU A 1 100 ? -7.588 -6.692 -4.665 1.00 75.75 100 LEU A CA 1
ATOM 741 C C . LEU A 1 100 ? -7.234 -7.862 -3.751 1.00 75.75 100 LEU A C 1
ATOM 743 O O . LEU A 1 100 ? -8.085 -8.671 -3.385 1.00 75.75 100 LEU A O 1
ATOM 747 N N . THR A 1 101 ? -5.965 -7.935 -3.367 1.00 76.06 101 THR A N 1
ATOM 748 C CA . THR A 1 101 ? -5.472 -8.975 -2.464 1.00 76.06 101 THR A CA 1
ATOM 749 C C . THR A 1 101 ? -5.579 -8.512 -1.013 1.00 76.06 101 THR A C 1
ATOM 751 O O . THR A 1 101 ? -5.454 -7.323 -0.719 1.00 76.06 101 THR A O 1
ATOM 754 N N . GLU A 1 102 ? -5.743 -9.462 -0.093 1.00 78.31 102 GLU A N 1
ATOM 755 C CA . GLU A 1 102 ? -5.699 -9.268 1.364 1.00 78.31 102 GLU A CA 1
ATOM 756 C C . GLU A 1 102 ? -4.577 -8.313 1.816 1.00 78.31 102 GLU A C 1
ATOM 758 O O . GLU A 1 102 ? -4.816 -7.394 2.601 1.00 78.31 102 GLU A O 1
ATOM 763 N N . GLY A 1 103 ? -3.364 -8.485 1.278 1.00 76.88 103 GLY A N 1
ATOM 764 C CA . GLY A 1 103 ? -2.203 -7.674 1.649 1.00 76.88 103 GLY A CA 1
ATOM 765 C C . GLY A 1 103 ? -2.369 -6.172 1.379 1.00 76.88 103 GLY A C 1
ATOM 766 O O . GLY A 1 103 ? -1.809 -5.355 2.113 1.00 76.88 103 GLY A O 1
ATOM 767 N N . ILE A 1 104 ? -3.168 -5.792 0.377 1.00 80.12 104 ILE A N 1
ATOM 768 C CA . ILE A 1 104 ? -3.428 -4.387 0.024 1.00 80.12 104 ILE A CA 1
ATOM 769 C C . ILE A 1 104 ? -4.327 -3.746 1.078 1.00 80.12 104 ILE A C 1
ATOM 771 O O . ILE A 1 104 ? -4.007 -2.686 1.612 1.00 80.12 104 ILE A O 1
ATOM 775 N N . PHE A 1 105 ? -5.414 -4.427 1.436 1.00 82.38 105 PHE A N 1
ATOM 776 C CA . PHE A 1 105 ? -6.330 -3.975 2.479 1.00 82.38 105 PHE A CA 1
ATOM 777 C C . PHE A 1 105 ? -5.649 -3.914 3.849 1.00 82.38 105 PHE A C 1
ATOM 779 O O . PHE A 1 105 ? -5.812 -2.928 4.565 1.00 82.38 105 PHE A O 1
ATOM 786 N N . ALA A 1 106 ? -4.844 -4.921 4.205 1.00 82.56 106 ALA A N 1
ATOM 787 C CA . ALA A 1 106 ? -4.070 -4.909 5.447 1.00 82.56 106 ALA A CA 1
ATOM 788 C C . ALA A 1 106 ? -3.117 -3.703 5.502 1.00 82.56 106 ALA A C 1
ATOM 790 O O . ALA A 1 106 ? -3.020 -3.021 6.525 1.00 82.56 106 ALA A O 1
ATOM 791 N N . SER A 1 107 ? -2.473 -3.392 4.374 1.00 84.38 107 SER A N 1
ATOM 792 C CA . SER A 1 107 ? -1.614 -2.214 4.242 1.00 84.38 107 SER A CA 1
ATOM 793 C C . SER A 1 107 ? -2.406 -0.910 4.360 1.00 84.38 107 SER A C 1
ATOM 795 O O . SER A 1 107 ? -1.964 -0.009 5.067 1.00 84.38 107 SER A O 1
ATOM 797 N N . LEU A 1 108 ? -3.598 -0.811 3.760 1.00 85.19 108 LEU A N 1
ATOM 798 C CA . LEU A 1 108 ? -4.473 0.360 3.890 1.00 85.19 108 LEU A CA 1
ATOM 799 C C . LEU A 1 108 ? -4.905 0.593 5.347 1.00 85.19 108 LEU A C 1
ATOM 801 O O . LEU A 1 108 ? -4.861 1.718 5.843 1.00 85.19 108 LEU A O 1
ATOM 805 N N . VAL A 1 109 ? -5.294 -0.469 6.056 1.00 85.31 109 VAL A N 1
ATOM 806 C CA . VAL A 1 109 ? -5.677 -0.403 7.476 1.00 85.31 109 VAL A CA 1
ATOM 807 C C . VAL A 1 109 ? -4.504 0.079 8.328 1.00 85.31 109 VAL A C 1
ATOM 809 O O . VAL A 1 109 ? -4.679 0.953 9.180 1.00 85.31 109 VAL A O 1
ATOM 812 N N . PHE A 1 110 ? -3.300 -0.442 8.073 1.00 85.38 110 PHE A N 1
ATOM 813 C CA . PHE A 1 110 ? -2.089 0.002 8.758 1.00 85.38 110 PHE A CA 1
ATOM 814 C C . PHE A 1 110 ? -1.772 1.474 8.451 1.00 85.38 110 PHE A C 1
ATOM 816 O O . PHE A 1 110 ? -1.537 2.250 9.378 1.00 85.38 110 PHE A O 1
ATOM 823 N N . ALA A 1 111 ? -1.856 1.880 7.180 1.00 85.88 111 ALA A N 1
ATOM 824 C CA . ALA A 1 111 ? -1.651 3.260 6.740 1.00 85.88 111 ALA A CA 1
ATOM 825 C C . ALA A 1 111 ? -2.587 4.230 7.461 1.00 85.88 111 ALA A C 1
ATOM 827 O O . ALA A 1 111 ? -2.147 5.251 7.973 1.00 85.88 111 ALA A O 1
ATOM 828 N N . CYS A 1 112 ? -3.870 3.886 7.580 1.00 85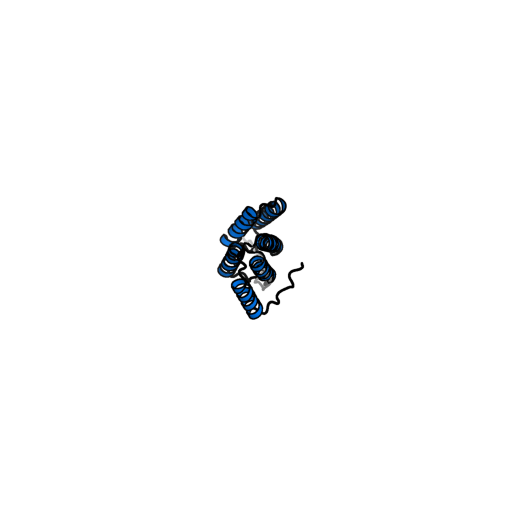.44 112 CYS A N 1
ATOM 829 C CA . CYS A 1 112 ? -4.861 4.698 8.283 1.00 85.44 112 CYS A CA 1
ATOM 830 C C . CYS A 1 112 ? -4.546 4.889 9.776 1.00 85.44 112 CYS A C 1
ATOM 832 O O . CYS A 1 112 ? -4.914 5.919 10.348 1.00 85.44 112 CYS A O 1
ATOM 834 N N . GLY A 1 113 ? -3.896 3.905 10.408 1.00 83.88 113 GLY A N 1
ATOM 835 C CA . GLY A 1 113 ? -3.431 3.983 11.794 1.00 83.88 113 GLY A CA 1
ATOM 836 C C . GLY A 1 113 ? -2.132 4.779 11.964 1.00 83.88 113 GLY A C 1
ATOM 837 O O . GLY A 1 113 ? -1.961 5.440 12.992 1.00 83.88 113 GLY A O 1
ATOM 838 N N . ALA A 1 114 ? -1.249 4.729 10.961 1.00 83.31 114 ALA A N 1
ATOM 839 C CA . ALA A 1 114 ? 0.002 5.485 10.900 1.00 83.31 114 ALA A CA 1
ATOM 840 C C . ALA A 1 114 ? -0.192 6.946 10.445 1.00 83.31 114 ALA A C 1
ATOM 842 O O . ALA A 1 114 ? 0.600 7.810 10.810 1.00 83.31 114 ALA A O 1
ATOM 843 N N . ALA A 1 115 ? -1.257 7.235 9.694 1.00 82.88 115 ALA A N 1
ATOM 844 C CA . ALA A 1 115 ? -1.580 8.565 9.195 1.00 82.88 115 ALA A CA 1
ATOM 845 C C . ALA A 1 115 ? -1.901 9.557 10.325 1.00 82.88 115 ALA A C 1
ATOM 847 O O . ALA A 1 115 ? -2.531 9.214 11.333 1.00 82.88 115 ALA A O 1
ATOM 848 N N . GLN A 1 116 ? -1.532 10.823 10.118 1.00 79.06 116 GLN A N 1
ATOM 849 C CA . GLN A 1 116 ? -1.928 11.947 10.966 1.00 79.06 116 GLN A CA 1
ATOM 850 C C . GLN A 1 116 ? -2.707 12.985 10.142 1.00 79.06 116 GLN A C 1
ATOM 852 O O . GLN A 1 116 ? -2.127 13.586 9.241 1.00 79.06 116 GLN A O 1
ATOM 857 N N . PRO A 1 117 ? -3.994 13.244 10.457 1.00 81.31 117 PRO A N 1
ATOM 858 C CA . PRO A 1 117 ? -4.824 12.594 11.478 1.00 81.31 117 PRO A CA 1
ATOM 859 C C . PRO A 1 117 ? -5.196 11.149 11.110 1.00 81.31 117 PRO A C 1
ATOM 861 O O . PRO A 1 117 ? -5.340 10.807 9.937 1.00 81.31 117 PRO A O 1
ATOM 864 N N . ARG A 1 118 ? -5.394 10.302 12.128 1.00 80.75 118 ARG A N 1
ATOM 865 C CA . ARG A 1 118 ? -5.753 8.891 11.927 1.00 80.75 118 ARG A CA 1
ATOM 866 C C . ARG A 1 118 ? -7.088 8.774 11.204 1.00 80.75 118 ARG A C 1
ATOM 868 O O . ARG A 1 118 ? -8.104 9.285 11.675 1.00 80.75 118 ARG A O 1
ATOM 875 N N . ARG A 1 119 ? -7.109 8.032 10.098 1.00 81.81 119 ARG A N 1
ATOM 876 C CA . ARG A 1 119 ? -8.306 7.810 9.271 1.00 81.81 119 ARG A CA 1
ATOM 877 C C . ARG A 1 119 ? -8.991 6.488 9.630 1.00 81.81 119 ARG A C 1
ATOM 879 O O . ARG A 1 119 ? -9.171 5.616 8.786 1.00 81.81 119 ARG A O 1
ATOM 886 N N . LEU A 1 120 ? -9.387 6.332 10.894 1.00 78.69 120 LEU A N 1
ATOM 887 C CA . LEU A 1 120 ? -9.973 5.079 11.401 1.00 78.69 120 LEU A CA 1
ATOM 888 C C . LEU A 1 120 ? -11.273 4.689 10.682 1.00 78.69 120 LEU A C 1
ATOM 890 O O . LEU A 1 120 ? -11.444 3.525 10.341 1.00 78.69 120 LEU A O 1
ATOM 894 N N . ALA A 1 121 ? -12.126 5.663 10.350 1.00 83.69 121 ALA A N 1
ATOM 895 C CA . ALA A 1 121 ? -13.359 5.410 9.601 1.00 83.69 121 ALA A CA 1
ATOM 896 C C . ALA A 1 121 ? -13.091 4.738 8.241 1.00 83.69 121 ALA A C 1
ATOM 898 O O . ALA A 1 121 ? -13.825 3.841 7.825 1.00 83.69 121 ALA A O 1
ATOM 899 N N . ARG A 1 122 ? -12.004 5.137 7.564 1.00 81.94 122 ARG A N 1
ATOM 900 C CA . ARG A 1 122 ? -11.596 4.540 6.289 1.00 81.94 122 ARG A CA 1
ATOM 901 C C . ARG A 1 122 ? -11.026 3.137 6.488 1.00 81.94 122 ARG A C 1
ATOM 903 O O . ARG A 1 122 ? -11.339 2.252 5.700 1.00 81.94 122 ARG A O 1
ATOM 910 N N . ALA A 1 123 ? -10.250 2.921 7.552 1.00 82.81 123 ALA A N 1
ATOM 911 C CA . ALA A 1 123 ? -9.753 1.594 7.917 1.00 82.81 123 ALA A CA 1
ATOM 912 C C . ALA A 1 123 ? -10.896 0.602 8.185 1.00 82.81 123 ALA A C 1
ATOM 914 O O . ALA A 1 123 ? -10.862 -0.521 7.694 1.00 82.81 123 ALA A O 1
ATOM 915 N N . GLU A 1 124 ? -11.925 1.020 8.925 1.00 83.38 124 GLU A N 1
ATOM 916 C CA . GLU A 1 124 ? -13.102 0.188 9.200 1.00 83.38 124 GLU A CA 1
ATOM 917 C C . GLU A 1 124 ? -13.902 -0.124 7.936 1.00 83.38 124 GLU A C 1
ATOM 919 O O . GLU A 1 124 ? -14.458 -1.212 7.803 1.00 83.38 124 GLU A O 1
ATOM 924 N N . GLN A 1 125 ? -13.985 0.824 7.003 1.00 85.00 125 GLN A N 1
ATOM 925 C CA . GLN A 1 125 ? -14.640 0.594 5.720 1.00 85.00 125 GLN A CA 1
ATOM 926 C C . GLN A 1 125 ? -13.869 -0.435 4.889 1.00 85.00 125 GLN A C 1
ATOM 928 O O . GLN A 1 125 ? -14.444 -1.447 4.513 1.00 85.00 125 GLN A O 1
ATOM 933 N N . ALA A 1 126 ? -12.550 -0.270 4.767 1.00 82.12 126 ALA A N 1
ATOM 934 C CA . ALA A 1 126 ? -11.679 -1.229 4.093 1.00 82.12 126 ALA A CA 1
ATOM 935 C C . ALA A 1 126 ? -11.743 -2.642 4.706 1.00 82.12 126 ALA A C 1
ATOM 937 O O . ALA A 1 126 ? -11.722 -3.636 3.987 1.00 82.12 126 ALA A O 1
ATOM 938 N N . LEU A 1 127 ? -11.840 -2.743 6.036 1.00 80.25 127 LEU A N 1
ATOM 939 C CA . LEU A 1 127 ? -12.034 -4.017 6.735 1.00 80.25 127 LEU A CA 1
ATOM 940 C C . LEU A 1 127 ? -13.386 -4.657 6.414 1.00 80.25 127 LEU A C 1
ATOM 942 O O . LEU A 1 127 ? -13.445 -5.870 6.230 1.00 80.25 127 LEU A O 1
ATOM 946 N N . ARG A 1 128 ? -14.458 -3.861 6.338 1.00 83.00 128 ARG A N 1
ATOM 947 C CA . ARG A 1 128 ? -15.785 -4.348 5.936 1.00 83.00 128 ARG A CA 1
ATOM 948 C C . ARG A 1 128 ? -15.771 -4.862 4.504 1.00 83.00 128 ARG A C 1
ATOM 950 O O . ARG A 1 128 ? -16.158 -6.006 4.304 1.00 83.00 128 ARG A O 1
ATOM 957 N N . ASP A 1 129 ? -15.218 -4.092 3.569 1.00 81.31 129 ASP A N 1
ATOM 958 C CA . ASP A 1 129 ? -15.067 -4.501 2.167 1.00 81.31 129 ASP A CA 1
ATOM 959 C C . ASP A 1 129 ? -14.279 -5.815 2.041 1.00 81.31 129 ASP A C 1
ATOM 961 O O . ASP A 1 129 ? -14.638 -6.707 1.272 1.00 81.31 129 ASP A O 1
ATOM 965 N N . LEU A 1 130 ? -13.215 -5.969 2.832 1.00 77.56 130 LEU A N 1
ATOM 966 C CA . LEU A 1 130 ? -12.407 -7.184 2.862 1.00 77.56 130 LEU A CA 1
ATOM 967 C C . LEU A 1 130 ? -13.202 -8.397 3.391 1.00 77.56 130 LEU A C 1
ATOM 969 O O . LEU A 1 130 ? -13.139 -9.476 2.798 1.00 77.56 130 LEU A O 1
ATOM 973 N N . VAL A 1 131 ? -13.987 -8.215 4.457 1.00 79.44 131 VAL A N 1
ATOM 974 C CA . VAL A 1 131 ? -14.847 -9.268 5.028 1.00 79.44 131 VAL A CA 1
ATOM 975 C C . V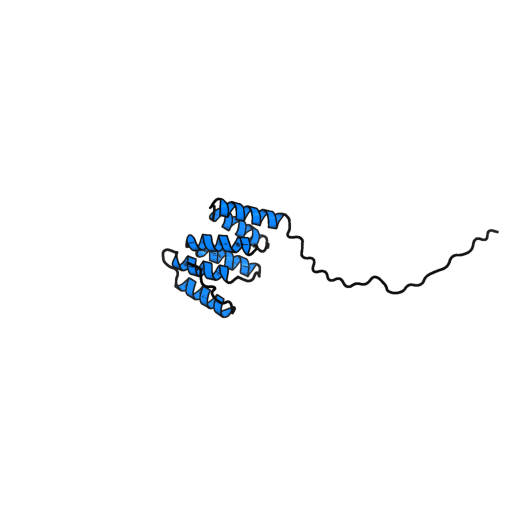AL A 1 131 ? -15.997 -9.628 4.086 1.00 79.44 131 VAL A C 1
ATOM 977 O O . VAL A 1 131 ? -16.296 -10.811 3.931 1.00 79.44 131 VAL A O 1
ATOM 980 N N . GLU A 1 132 ? -16.611 -8.648 3.420 1.00 79.56 132 GLU A N 1
ATOM 981 C CA . GLU A 1 132 ? -17.653 -8.872 2.408 1.00 79.56 132 GLU A CA 1
ATOM 982 C C . GLU A 1 132 ? -17.125 -9.666 1.210 1.00 79.56 132 GLU A C 1
ATOM 984 O O . GLU A 1 132 ? -17.824 -10.524 0.674 1.00 79.56 132 GLU A O 1
ATOM 989 N N . ARG A 1 133 ? -15.854 -9.464 0.844 1.00 71.25 133 ARG A N 1
ATOM 990 C CA . ARG A 1 133 ? -15.156 -10.264 -0.176 1.00 71.25 133 ARG A CA 1
ATOM 991 C C . ARG A 1 133 ? -14.752 -11.662 0.311 1.00 71.25 133 ARG A C 1
ATOM 993 O O . ARG A 1 133 ? -14.171 -12.427 -0.454 1.00 71.25 133 ARG A O 1
ATOM 1000 N N . GLY A 1 134 ? -15.036 -12.013 1.568 1.00 68.38 134 GLY A N 1
ATOM 1001 C CA . GLY A 1 134 ? -14.684 -13.305 2.165 1.00 68.38 134 GLY A CA 1
ATOM 1002 C C . GLY A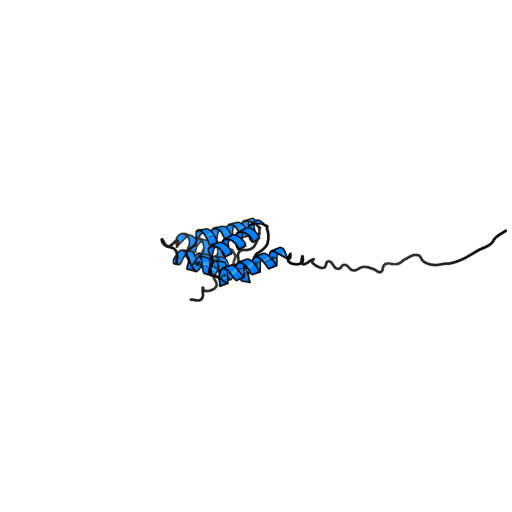 1 134 ? -13.186 -13.483 2.425 1.00 68.38 134 GLY A C 1
ATOM 1003 O O . GLY A 1 134 ? -12.736 -14.588 2.736 1.00 68.38 134 GLY A O 1
ATOM 1004 N N . LEU A 1 135 ? -12.406 -12.409 2.308 1.00 66.50 135 LEU A N 1
ATOM 1005 C CA . LEU A 1 135 ? -10.983 -12.401 2.602 1.00 66.50 135 LEU A CA 1
ATOM 1006 C C . LEU A 1 135 ? -10.819 -12.185 4.112 1.00 66.50 135 LEU A C 1
ATOM 1008 O O . LEU A 1 135 ? -11.524 -11.388 4.728 1.00 66.50 135 LEU A O 1
ATOM 1012 N N . LYS A 1 136 ? -9.922 -12.937 4.752 1.00 61.28 136 LYS A N 1
ATOM 1013 C CA . LYS A 1 136 ? -9.596 -12.705 6.165 1.00 61.28 136 LYS A CA 1
ATOM 1014 C C . LYS A 1 136 ? -8.586 -11.567 6.237 1.00 61.28 136 LYS A C 1
ATOM 1016 O O . LYS A 1 136 ? -7.760 -11.462 5.346 1.00 61.28 136 LYS A O 1
ATOM 1021 N N . PRO A 1 137 ? -8.633 -10.682 7.241 1.00 57.53 137 PRO A N 1
ATOM 1022 C CA . PRO A 1 137 ? -7.547 -9.738 7.424 1.00 57.53 137 PRO A CA 1
ATOM 1023 C C . PRO A 1 137 ? -6.359 -10.549 7.940 1.00 57.53 137 PRO A C 1
ATOM 1025 O O . PRO A 1 137 ? -6.351 -10.930 9.116 1.00 57.53 137 PRO A O 1
ATOM 1028 N N . SER A 1 138 ? -5.381 -10.878 7.087 1.00 49.72 138 SER A N 1
ATOM 1029 C CA . SER A 1 138 ? -4.135 -11.434 7.609 1.00 49.72 138 SER A CA 1
ATOM 1030 C C . SER A 1 138 ? -3.550 -10.442 8.595 1.00 49.72 138 SER A C 1
ATOM 1032 O O . SER A 1 138 ? -3.515 -9.224 8.401 1.00 49.72 138 SER A O 1
ATOM 1034 N N . ARG A 1 139 ? -3.186 -10.997 9.743 1.00 42.12 139 ARG A N 1
ATOM 1035 C CA . ARG A 1 139 ? -2.643 -10.271 10.873 1.00 42.12 139 ARG A CA 1
ATOM 1036 C C . ARG A 1 139 ? -1.401 -9.537 10.378 1.00 42.12 139 ARG A C 1
ATOM 1038 O O . ARG A 1 139 ? -0.414 -10.189 10.064 1.00 42.12 139 ARG A O 1
ATOM 1045 N N . ALA A 1 140 ? -1.473 -8.208 10.299 1.00 41.84 140 ALA A N 1
ATOM 1046 C CA . ALA A 1 140 ? -0.314 -7.358 10.073 1.00 41.84 140 ALA A CA 1
ATOM 1047 C C . ALA A 1 140 ? 0.767 -7.771 11.083 1.00 41.84 140 ALA A C 1
ATOM 1049 O O . ALA A 1 140 ? 0.615 -7.541 12.287 1.00 41.84 140 ALA A O 1
ATOM 1050 N N . GLU A 1 141 ? 1.787 -8.495 10.619 1.00 31.19 141 GLU A N 1
ATOM 1051 C CA . GLU A 1 141 ? 2.916 -8.839 11.472 1.00 31.19 141 GLU A CA 1
ATOM 1052 C C . GLU A 1 141 ? 3.625 -7.540 11.858 1.00 31.19 141 GLU A C 1
ATOM 1054 O O . GLU A 1 141 ? 3.845 -6.657 11.026 1.00 31.19 141 GLU A O 1
ATOM 1059 N N . ARG A 1 142 ? 3.823 -7.428 13.173 1.00 32.28 142 ARG A N 1
ATOM 1060 C CA . ARG A 1 142 ? 4.269 -6.253 13.923 1.00 32.28 142 ARG A CA 1
ATOM 1061 C C . ARG A 1 142 ? 5.648 -5.761 13.511 1.00 32.28 142 ARG A C 1
ATOM 1063 O O . ARG A 1 142 ? 6.516 -6.614 13.240 1.00 32.28 142 ARG A O 1
#

Secondary structure (DSSP, 8-state):
-----------------------------HHHHHHHHHHHHHHHTT-HHHHHHHHHHHHHTT----HHHHHHHHHHHHHHT-HHHHHHHHHHHHHTTPPPPHHHHHHHHHHHHHSSS--HHHHHHHHHHHHHTT--------

Foldseek 3Di:
DDDDDDDDDDDDDDDDDDDPPPPCPPPCPPVLVVLLVQLVVCVVVVVLVSNLVSLLVCLVVLHDNDPVSVLSSLQSCLQVLVLVSLVVSVVSCVVSVHDDDLSSLLSNLSSLCNDVVRNNVVNVVSCVVCVVVVHDNPPPDD

pLDDT: mean 70.1, std 14.54, range [31.19, 85.88]

Organism: NCBI:txid1333877

Sequence (142 aa):
GSTIPRVRHDVPPSSWFPLAAEPVARPIGEQEVGFAARVDALLDAGDREGAASALMDMIRRGFQPPLETLGPICKCMARAGDVDGIQGVMDTLEFNGFNLTEGIFASLVFACGAAQPRRLARAEQALRDLVERGLKPSRAER

Radius of gyration: 26.0 Å; chains: 1; bounding box: 35×57×94 Å